Protein AF-A0A660R1F2-F1 (afdb_monomer_lite)

Structure (mmCIF, N/CA/C/O backbone):
data_AF-A0A660R1F2-F1
#
_entry.id   AF-A0A660R1F2-F1
#
loop_
_atom_site.group_PDB
_atom_site.id
_atom_site.type_symbol
_atom_site.label_atom_id
_atom_site.label_alt_id
_atom_site.label_comp_id
_atom_site.label_asym_id
_atom_site.label_entity_id
_atom_site.label_seq_id
_atom_site.pdbx_PDB_ins_code
_atom_site.Cartn_x
_atom_site.Cartn_y
_atom_site.Cartn_z
_atom_site.occupancy
_atom_site.B_iso_or_equiv
_atom_site.auth_seq_id
_atom_site.auth_comp_id
_atom_site.auth_asym_id
_atom_site.auth_atom_id
_atom_site.pdbx_PDB_model_num
ATOM 1 N N . MET A 1 1 ? 27.853 -4.267 -15.631 1.00 48.84 1 MET A N 1
ATOM 2 C CA . MET A 1 1 ? 26.943 -3.660 -16.630 1.00 48.84 1 MET A CA 1
ATOM 3 C C . MET A 1 1 ? 25.727 -4.569 -16.794 1.00 48.84 1 MET A C 1
ATOM 5 O O . MET A 1 1 ? 25.892 -5.776 -16.679 1.00 48.84 1 MET A O 1
ATOM 9 N N . ALA A 1 2 ? 24.514 -4.038 -16.956 1.00 52.16 2 ALA A N 1
ATOM 10 C CA . ALA A 1 2 ? 23.368 -4.849 -17.383 1.00 52.16 2 ALA A CA 1
ATOM 11 C C . ALA A 1 2 ? 23.312 -4.882 -18.917 1.00 52.16 2 ALA A C 1
ATOM 13 O O . ALA A 1 2 ? 23.838 -3.964 -19.546 1.00 52.16 2 ALA A O 1
ATOM 14 N N . GLU A 1 3 ? 22.701 -5.917 -19.495 1.00 51.75 3 GLU A N 1
ATOM 15 C CA . GLU A 1 3 ? 22.501 -6.060 -20.945 1.00 51.75 3 GLU A CA 1
ATOM 16 C C . GLU A 1 3 ? 22.008 -4.742 -21.577 1.00 51.75 3 GLU A C 1
ATOM 18 O O . GLU A 1 3 ? 21.048 -4.141 -21.092 1.00 51.75 3 GLU A O 1
ATOM 23 N N . GLY A 1 4 ? 22.686 -4.276 -22.633 1.00 65.06 4 GLY A N 1
ATOM 24 C CA . GLY A 1 4 ? 22.264 -3.119 -23.437 1.00 65.06 4 GLY A CA 1
ATOM 25 C C . GLY A 1 4 ? 22.721 -1.727 -22.974 1.00 65.06 4 GLY A C 1
ATOM 26 O O . GLY A 1 4 ? 22.197 -0.739 -23.472 1.00 65.06 4 GLY A O 1
ATOM 27 N N . GLY A 1 5 ? 23.661 -1.603 -22.029 1.00 73.44 5 GLY A N 1
ATOM 28 C CA . GLY A 1 5 ? 24.220 -0.294 -21.629 1.00 73.44 5 GLY A CA 1
ATOM 29 C C . GLY A 1 5 ? 23.300 0.565 -20.748 1.00 73.44 5 GLY A C 1
ATOM 30 O O . GLY A 1 5 ? 23.663 1.670 -20.345 1.00 73.44 5 GLY A O 1
ATOM 31 N N . GLU A 1 6 ? 22.123 0.054 -20.381 1.00 77.31 6 GLU A N 1
ATOM 32 C CA . GLU A 1 6 ? 21.200 0.744 -19.485 1.00 77.31 6 GLU A CA 1
ATOM 33 C C . GLU A 1 6 ? 21.726 0.767 -18.036 1.00 77.31 6 GLU A C 1
ATOM 35 O O . GLU A 1 6 ? 22.044 -0.269 -17.435 1.00 77.31 6 GLU A O 1
ATOM 40 N N . LYS A 1 7 ? 21.752 1.957 -17.422 1.00 81.06 7 LYS A N 1
ATOM 41 C CA . LYS A 1 7 ? 22.081 2.114 -15.997 1.00 81.06 7 LYS A CA 1
ATOM 42 C C . LYS A 1 7 ? 20.974 1.490 -15.136 1.00 81.06 7 LYS A C 1
ATOM 44 O O . LYS A 1 7 ? 19.788 1.777 -15.305 1.00 81.06 7 LYS A O 1
ATOM 49 N N . ARG A 1 8 ? 21.358 0.623 -14.192 1.00 84.25 8 ARG A N 1
ATOM 50 C CA . ARG A 1 8 ? 20.430 0.034 -13.209 1.00 84.25 8 ARG A CA 1
ATOM 51 C C . ARG A 1 8 ? 19.952 1.113 -12.239 1.00 84.25 8 ARG A C 1
ATOM 53 O O . ARG A 1 8 ? 20.736 1.970 -11.841 1.00 84.25 8 ARG A O 1
ATOM 60 N N . SER A 1 9 ? 18.693 1.038 -11.805 1.00 83.31 9 SER A N 1
ATOM 61 C CA . SER A 1 9 ? 18.224 1.924 -10.738 1.00 83.31 9 SER A CA 1
ATOM 62 C C . SER A 1 9 ? 18.927 1.585 -9.417 1.00 83.31 9 SER A C 1
ATOM 64 O O . SER A 1 9 ? 19.084 0.412 -9.059 1.00 83.31 9 SER A O 1
ATOM 66 N N . SER A 1 10 ? 19.326 2.610 -8.665 1.00 80.25 10 SER A N 1
ATOM 67 C CA . SER A 1 10 ? 19.929 2.442 -7.337 1.00 80.25 10 SER A CA 1
ATOM 68 C C . SER A 1 10 ? 18.952 1.831 -6.328 1.00 80.25 10 SER A C 1
ATOM 70 O O . SER A 1 10 ? 19.373 1.130 -5.421 1.00 80.25 10 SER A O 1
ATOM 72 N N . VAL A 1 11 ? 17.645 2.039 -6.520 1.00 80.81 11 VAL A N 1
ATOM 73 C CA . VAL A 1 11 ? 16.596 1.602 -5.584 1.00 80.81 11 VAL A CA 1
ATOM 74 C C . VAL A 1 11 ? 16.109 0.182 -5.862 1.00 80.81 11 VAL A C 1
ATOM 76 O O . VAL A 1 11 ? 15.906 -0.600 -4.941 1.00 80.81 11 VAL A O 1
ATOM 79 N N . THR A 1 12 ? 15.864 -0.167 -7.128 1.00 78.50 12 THR A N 1
ATOM 80 C CA . THR A 1 12 ? 15.273 -1.471 -7.479 1.00 78.50 12 THR A CA 1
ATOM 81 C C . THR A 1 12 ? 16.283 -2.441 -8.073 1.00 78.50 12 THR A C 1
ATOM 83 O O . THR A 1 12 ? 15.897 -3.570 -8.368 1.00 78.50 12 THR A O 1
ATOM 86 N N . HIS A 1 13 ? 17.524 -1.997 -8.315 1.00 83.12 13 HIS A N 1
ATOM 87 C CA . HIS A 1 13 ? 18.608 -2.759 -8.952 1.00 83.12 13 HIS A CA 1
ATOM 88 C C . HIS A 1 13 ? 18.202 -3.422 -10.278 1.00 83.12 13 HIS A C 1
ATOM 90 O O . HIS A 1 13 ? 18.756 -4.440 -10.686 1.00 83.12 13 HIS A O 1
ATOM 96 N N . ARG A 1 14 ? 17.218 -2.831 -10.963 1.00 86.00 14 ARG A N 1
ATOM 97 C CA . ARG A 1 14 ? 16.683 -3.288 -12.253 1.00 86.00 14 ARG A CA 1
ATOM 98 C C . ARG A 1 14 ? 16.949 -2.230 -13.306 1.00 86.00 14 ARG A C 1
ATOM 100 O O . ARG A 1 14 ? 16.968 -1.040 -12.987 1.00 86.00 14 ARG A O 1
ATOM 107 N N . THR A 1 15 ? 17.123 -2.662 -14.547 1.00 90.12 15 THR A N 1
ATOM 108 C CA . THR A 1 15 ? 17.175 -1.745 -15.690 1.00 90.12 15 THR A CA 1
ATOM 109 C C . THR A 1 15 ? 15.774 -1.219 -16.035 1.00 90.12 15 THR A C 1
ATOM 111 O O . THR A 1 15 ? 14.770 -1.867 -15.699 1.00 90.12 15 THR A O 1
ATOM 114 N N . PRO A 1 16 ? 15.659 -0.065 -16.715 1.00 88.50 16 PRO A N 1
ATOM 115 C CA . PRO A 1 16 ? 14.385 0.432 -17.233 1.00 88.50 16 PRO A CA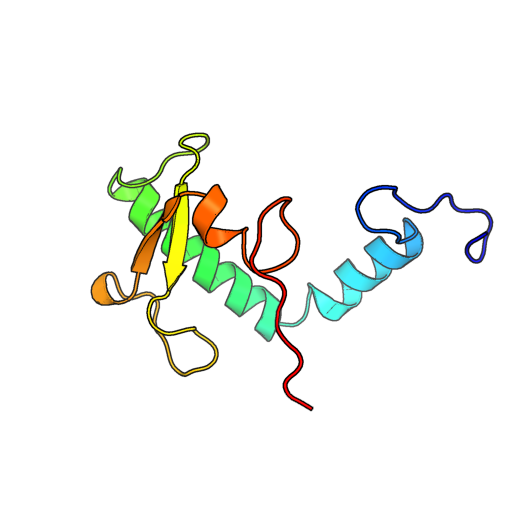 1
ATOM 116 C C . PRO A 1 16 ? 13.632 -0.607 -18.077 1.00 88.50 16 PRO A C 1
ATOM 118 O O . PRO A 1 16 ? 12.434 -0.828 -17.862 1.00 88.50 16 PRO A O 1
ATOM 121 N N . SER A 1 17 ? 14.330 -1.316 -18.969 1.00 88.75 17 SER A N 1
ATOM 122 C CA . SER A 1 17 ? 13.766 -2.415 -19.766 1.00 88.75 17 SER A CA 1
ATOM 123 C C . SER A 1 17 ? 13.179 -3.540 -18.898 1.00 88.75 17 SER A C 1
ATOM 125 O O . SER A 1 17 ? 12.046 -3.984 -19.123 1.00 88.75 17 SER A O 1
ATOM 127 N N . GLN A 1 18 ? 13.877 -3.955 -17.835 1.00 89.38 18 GLN A N 1
ATOM 128 C CA . GLN A 1 18 ? 13.396 -4.964 -16.885 1.00 89.38 18 GLN A CA 1
ATOM 129 C C . GLN A 1 18 ? 12.166 -4.492 -16.092 1.00 89.38 18 GLN A C 1
ATOM 131 O O . GLN A 1 18 ? 11.234 -5.277 -15.882 1.00 89.38 18 GLN A O 1
ATOM 136 N N . ILE A 1 19 ? 12.124 -3.221 -15.675 1.00 88.88 19 ILE A N 1
ATOM 137 C CA . ILE A 1 19 ? 10.959 -2.623 -14.998 1.00 88.88 19 ILE A CA 1
ATOM 138 C C . ILE A 1 19 ? 9.749 -2.624 -15.940 1.00 88.88 19 ILE A C 1
ATOM 140 O O . ILE A 1 19 ? 8.661 -3.064 -15.553 1.00 88.88 19 ILE A O 1
ATOM 144 N N . LYS A 1 20 ? 9.939 -2.197 -17.196 1.00 89.44 20 LYS A N 1
ATOM 145 C CA . LYS A 1 20 ? 8.896 -2.195 -18.234 1.00 89.44 20 LYS A CA 1
ATOM 146 C C . LYS A 1 20 ? 8.356 -3.605 -18.472 1.00 89.44 20 LYS A C 1
ATOM 148 O O . LYS A 1 20 ? 7.138 -3.795 -18.496 1.00 89.44 20 LYS A O 1
ATOM 153 N N . ARG A 1 21 ? 9.239 -4.604 -18.574 1.00 90.81 21 ARG A N 1
ATOM 154 C CA . ARG A 1 21 ? 8.864 -6.018 -18.720 1.00 90.81 21 ARG A CA 1
ATOM 155 C C . ARG A 1 21 ? 8.023 -6.507 -17.539 1.00 90.81 21 ARG A C 1
ATOM 157 O O . ARG A 1 21 ? 6.940 -7.037 -17.759 1.00 90.81 21 ARG A O 1
ATOM 164 N N . HIS A 1 22 ? 8.463 -6.274 -16.301 1.00 89.69 22 HIS A N 1
ATOM 165 C CA . HIS A 1 22 ? 7.728 -6.683 -15.095 1.00 89.69 22 HIS A CA 1
ATOM 166 C C . HIS A 1 22 ? 6.326 -6.056 -15.012 1.00 89.69 22 HIS A C 1
ATOM 168 O O . HIS A 1 22 ? 5.352 -6.731 -14.668 1.00 89.69 22 HIS A O 1
ATOM 174 N N . SER A 1 23 ? 6.205 -4.772 -15.351 1.00 88.19 23 SER A N 1
ATOM 175 C CA . SER A 1 23 ? 4.918 -4.071 -15.377 1.00 88.19 23 SER A CA 1
ATOM 176 C C . SER A 1 23 ? 3.967 -4.639 -16.433 1.00 88.19 23 SER A C 1
ATOM 178 O O . SER A 1 23 ? 2.773 -4.774 -16.173 1.00 88.19 23 SER A O 1
ATOM 180 N N . LYS A 1 24 ? 4.482 -5.022 -17.607 1.00 89.75 24 LYS A N 1
ATOM 181 C CA . LYS A 1 24 ? 3.672 -5.615 -18.680 1.00 89.75 24 LYS A CA 1
ATOM 182 C C . LYS A 1 24 ? 3.243 -7.053 -18.390 1.00 89.75 24 LYS A C 1
ATOM 184 O O . LYS A 1 24 ? 2.136 -7.420 -18.766 1.00 89.75 24 LYS A O 1
ATOM 189 N N . THR A 1 25 ? 4.084 -7.850 -17.732 1.00 91.50 25 THR A N 1
ATOM 190 C CA . THR A 1 25 ? 3.818 -9.280 -17.511 1.00 91.50 25 THR A CA 1
ATOM 191 C C . THR A 1 25 ? 3.171 -9.544 -16.156 1.00 91.50 25 THR A C 1
ATOM 193 O O . THR A 1 25 ? 2.024 -9.972 -16.083 1.00 91.50 25 THR A O 1
ATOM 196 N N . TYR A 1 26 ? 3.880 -9.281 -15.058 1.00 89.94 26 TYR A N 1
ATOM 197 C CA . TYR A 1 26 ? 3.448 -9.657 -13.714 1.00 89.94 26 TYR A CA 1
ATOM 198 C C . TYR A 1 26 ? 2.381 -8.716 -13.158 1.00 89.94 26 TYR A C 1
ATOM 200 O O . TYR A 1 26 ? 1.371 -9.179 -12.625 1.00 89.94 26 TYR A O 1
ATOM 208 N N . ALA A 1 27 ? 2.572 -7.400 -13.293 1.00 87.25 27 ALA A N 1
ATOM 209 C CA . ALA A 1 27 ? 1.649 -6.431 -12.700 1.00 87.25 27 ALA A CA 1
ATOM 210 C C . ALA A 1 27 ? 0.259 -6.440 -13.366 1.00 87.25 27 ALA A C 1
ATOM 212 O O . ALA A 1 27 ? -0.729 -6.113 -12.708 1.00 87.25 27 ALA A O 1
ATOM 213 N N . ARG A 1 28 ? 0.179 -6.858 -14.637 1.00 89.81 28 ARG A N 1
ATOM 214 C CA . ARG A 1 28 ? -1.069 -7.012 -15.401 1.00 89.81 28 ARG A CA 1
ATOM 215 C C . ARG A 1 28 ? -1.800 -8.335 -15.163 1.00 89.81 28 ARG A C 1
ATOM 217 O O . ARG A 1 28 ? -2.917 -8.485 -15.645 1.00 89.81 28 ARG A O 1
ATOM 224 N N . LYS A 1 29 ? -1.235 -9.288 -14.409 1.00 94.19 29 LYS A N 1
ATOM 225 C CA . LYS A 1 29 ? -1.946 -10.538 -14.091 1.00 94.19 29 LYS A CA 1
ATOM 226 C C . LYS A 1 29 ? -3.236 -10.219 -13.317 1.00 94.19 29 LYS A C 1
ATOM 228 O O . LYS A 1 29 ? -3.164 -9.465 -12.338 1.00 94.19 29 LYS A O 1
ATOM 233 N N . PRO A 1 30 ? -4.391 -10.819 -13.665 1.00 92.56 30 PRO A N 1
ATOM 234 C CA . PRO A 1 30 ? -5.678 -10.506 -13.036 1.00 92.56 30 PRO A CA 1
ATOM 235 C C . PRO A 1 30 ? -5.633 -10.694 -11.516 1.00 92.56 30 PRO A C 1
ATOM 237 O O . PRO A 1 30 ? -6.034 -9.802 -10.773 1.00 92.56 30 PRO A O 1
ATOM 240 N N . ALA A 1 31 ? -5.001 -11.771 -11.041 1.00 89.94 31 ALA A N 1
ATOM 241 C CA . ALA A 1 31 ? -4.804 -12.021 -9.615 1.00 89.94 31 ALA A CA 1
ATOM 242 C C . ALA A 1 31 ? -3.991 -10.919 -8.900 1.00 89.94 31 ALA A C 1
ATOM 244 O O . ALA A 1 31 ? -4.255 -10.598 -7.741 1.00 89.94 31 ALA A O 1
ATOM 245 N N . GLN A 1 32 ? -2.995 -10.315 -9.560 1.00 91.50 32 GLN A N 1
ATOM 246 C CA . GLN A 1 32 ? -2.207 -9.223 -8.971 1.00 91.50 32 GLN A CA 1
ATOM 247 C C . GLN A 1 32 ? -2.989 -7.912 -8.952 1.00 91.50 32 GLN A C 1
ATOM 249 O O . GLN A 1 32 ? -2.976 -7.201 -7.942 1.00 91.50 32 GLN A O 1
ATOM 254 N N . MET A 1 33 ? -3.720 -7.623 -10.031 1.00 91.62 33 MET A N 1
ATOM 255 C CA . MET A 1 33 ? -4.625 -6.478 -10.091 1.00 91.62 33 MET A CA 1
ATOM 256 C C . MET A 1 33 ? -5.705 -6.574 -9.013 1.00 91.62 33 MET A C 1
ATOM 258 O O . MET A 1 33 ? -5.948 -5.602 -8.300 1.00 91.62 33 MET A O 1
ATOM 262 N N . GLU A 1 34 ? -6.297 -7.751 -8.819 1.00 91.12 34 GLU A N 1
ATOM 263 C CA . GLU A 1 34 ? -7.297 -7.996 -7.783 1.00 91.12 34 GLU A CA 1
ATOM 264 C C . GLU A 1 34 ? -6.710 -7.813 -6.374 1.00 91.12 34 GLU A C 1
ATOM 266 O O . GLU A 1 34 ? -7.272 -7.081 -5.559 1.00 91.12 34 GLU A O 1
ATOM 271 N N . LYS A 1 35 ? -5.527 -8.377 -6.089 1.00 89.38 35 LYS A N 1
ATOM 272 C CA . LYS A 1 35 ? -4.815 -8.159 -4.814 1.00 89.38 35 LYS A CA 1
ATOM 273 C C . LYS A 1 35 ? -4.507 -6.679 -4.568 1.00 89.38 35 LYS A C 1
ATOM 275 O O . LYS A 1 35 ? -4.601 -6.208 -3.432 1.00 89.38 35 LYS A O 1
ATOM 280 N N . LYS A 1 36 ? -4.131 -5.925 -5.608 1.00 90.75 36 LYS A N 1
ATOM 281 C CA . LYS A 1 36 ? -3.913 -4.471 -5.520 1.00 90.75 36 LYS A CA 1
ATOM 282 C C . LYS A 1 36 ? -5.224 -3.737 -5.228 1.00 90.75 36 LYS A C 1
ATOM 284 O O . LYS A 1 36 ? -5.265 -2.949 -4.287 1.00 90.75 36 LYS A O 1
ATOM 289 N N . ARG A 1 37 ? -6.304 -4.050 -5.954 1.00 92.69 37 ARG A N 1
ATOM 290 C CA . ARG A 1 37 ? -7.650 -3.492 -5.733 1.00 92.69 37 ARG A CA 1
ATOM 291 C C . ARG A 1 37 ? -8.156 -3.779 -4.319 1.00 92.69 37 ARG A C 1
ATOM 293 O O . ARG A 1 37 ? -8.661 -2.871 -3.668 1.00 92.69 37 ARG A O 1
ATOM 300 N N . LYS A 1 38 ? -7.971 -4.999 -3.804 1.00 90.44 38 LYS A N 1
ATOM 301 C CA . LYS A 1 38 ? -8.346 -5.369 -2.429 1.00 90.44 38 LYS A CA 1
ATOM 302 C C . LYS A 1 38 ? -7.621 -4.504 -1.396 1.00 90.44 38 LYS A C 1
ATOM 304 O O . LYS A 1 38 ? -8.283 -3.943 -0.528 1.00 90.44 38 LYS A O 1
ATOM 309 N N . ARG A 1 39 ? -6.300 -4.345 -1.505 1.00 90.06 39 ARG A N 1
ATOM 310 C CA . ARG A 1 39 ? -5.527 -3.481 -0.593 1.00 90.06 39 ARG A CA 1
ATOM 311 C C . ARG A 1 39 ? -5.936 -2.009 -0.700 1.00 90.06 39 ARG A C 1
ATOM 313 O O . ARG A 1 39 ? -6.150 -1.370 0.322 1.00 90.06 39 ARG A O 1
ATOM 320 N N . GLY A 1 40 ? -6.134 -1.504 -1.920 1.00 91.12 40 GLY A N 1
ATOM 321 C CA . GLY A 1 40 ? -6.610 -0.137 -2.154 1.00 91.12 40 GLY A CA 1
ATOM 322 C C . GLY A 1 40 ? -7.984 0.124 -1.534 1.00 91.12 40 GLY A C 1
ATOM 323 O O . GLY A 1 40 ? -8.152 1.104 -0.822 1.00 91.12 40 GLY A O 1
ATOM 324 N N . ARG A 1 41 ? -8.942 -0.797 -1.708 1.00 92.06 41 ARG A N 1
ATOM 325 C CA . ARG A 1 41 ? -10.273 -0.711 -1.081 1.00 92.06 41 ARG A CA 1
ATOM 326 C C . ARG A 1 41 ? -10.204 -0.717 0.446 1.00 92.06 41 ARG A C 1
ATOM 328 O O . ARG A 1 41 ? -10.973 -0.010 1.082 1.00 92.06 41 ARG A O 1
ATOM 335 N N . ALA A 1 42 ? -9.314 -1.516 1.034 1.00 90.44 42 ALA A N 1
ATOM 336 C CA . ALA A 1 42 ? -9.119 -1.536 2.483 1.00 90.44 42 ALA A CA 1
ATOM 337 C C . ALA A 1 42 ? -8.596 -0.188 3.001 1.00 90.44 42 ALA A C 1
ATOM 339 O O . ALA A 1 42 ? -9.130 0.335 3.975 1.00 90.44 42 ALA A O 1
ATOM 340 N N . ARG A 1 43 ? -7.603 0.392 2.314 1.00 91.62 43 ARG A N 1
ATOM 341 C CA . ARG A 1 43 ? -7.076 1.718 2.648 1.00 91.62 43 ARG A CA 1
ATOM 342 C C . ARG A 1 43 ? -8.134 2.806 2.476 1.00 91.62 43 ARG A C 1
ATOM 344 O O . ARG A 1 43 ? -8.369 3.544 3.418 1.00 91.62 43 ARG A O 1
ATOM 351 N N . TYR A 1 44 ? -8.828 2.829 1.341 1.00 92.06 44 TYR A N 1
ATOM 352 C CA . TYR A 1 44 ? -9.876 3.810 1.053 1.00 92.06 44 TYR A CA 1
ATOM 353 C C . TYR A 1 44 ? -10.990 3.817 2.109 1.00 92.06 44 TYR A C 1
ATOM 355 O O . TYR A 1 44 ? -11.428 4.881 2.527 1.00 92.06 44 TYR A O 1
ATOM 363 N N . LYS A 1 45 ? -11.424 2.642 2.593 1.00 91.44 45 LYS A N 1
ATOM 364 C CA . LYS A 1 45 ? -12.412 2.562 3.684 1.00 91.44 45 LYS A CA 1
ATOM 365 C C . LYS A 1 45 ? -11.929 3.272 4.949 1.00 91.44 45 LYS A C 1
ATOM 367 O O . LYS A 1 45 ? -12.674 4.049 5.524 1.00 91.44 45 LYS A O 1
ATOM 372 N N . LEU A 1 46 ? -10.682 3.033 5.351 1.00 90.44 46 LEU A N 1
ATOM 373 C CA . LEU A 1 46 ? -10.112 3.645 6.552 1.00 90.44 46 LEU A CA 1
ATOM 374 C C . LEU A 1 46 ? -9.760 5.125 6.368 1.00 90.44 46 LEU A C 1
ATOM 376 O O . LEU A 1 46 ? -9.789 5.869 7.343 1.00 90.44 46 LEU A O 1
ATOM 380 N N . GLU A 1 47 ? -9.442 5.546 5.141 1.00 91.56 47 GLU A N 1
ATOM 381 C CA . GLU A 1 47 ? -9.303 6.963 4.787 1.00 91.56 47 GLU A CA 1
ATOM 382 C C . GLU A 1 47 ? -10.654 7.676 4.898 1.00 91.56 47 GLU A C 1
ATOM 384 O O . GLU A 1 47 ? -10.731 8.741 5.501 1.00 91.56 47 GLU A O 1
ATOM 389 N N . LYS A 1 48 ? -11.736 7.056 4.407 1.00 91.56 48 LYS A N 1
ATOM 390 C CA . LYS A 1 48 ? -13.099 7.597 4.522 1.00 91.56 48 LYS A CA 1
ATOM 391 C C . LYS A 1 48 ? -13.582 7.686 5.975 1.00 91.56 48 LYS A C 1
ATOM 393 O O . LYS A 1 48 ? -14.310 8.606 6.314 1.00 91.56 48 LYS A O 1
ATOM 398 N N . GLU A 1 49 ? -13.166 6.752 6.827 1.00 89.94 49 GLU A N 1
ATOM 399 C CA . GLU A 1 49 ? -13.418 6.790 8.275 1.00 89.94 49 GLU A CA 1
ATOM 400 C C . GLU A 1 49 ? -12.505 7.781 9.033 1.00 89.94 49 GLU A C 1
ATOM 402 O O . GLU A 1 49 ? -12.644 7.930 10.242 1.00 89.94 49 GLU A O 1
ATOM 407 N N . GLY A 1 50 ? -11.534 8.421 8.368 1.00 89.75 50 GLY A N 1
ATOM 408 C CA . GLY A 1 50 ? -10.613 9.383 8.988 1.00 89.75 50 GLY A CA 1
ATOM 409 C C . GLY A 1 50 ? -9.503 8.767 9.850 1.00 89.75 50 GLY A C 1
ATOM 410 O O . GLY A 1 50 ? -8.730 9.484 10.483 1.00 89.75 50 GLY A O 1
ATOM 411 N N . VAL A 1 51 ? -9.374 7.437 9.877 1.00 88.44 51 VAL A N 1
ATOM 412 C CA . VAL A 1 51 ? -8.392 6.735 10.726 1.00 88.44 51 VAL A CA 1
ATOM 413 C C . VAL A 1 51 ? -6.975 6.833 10.153 1.00 88.44 51 VAL A C 1
ATOM 415 O O . VAL A 1 51 ? -5.986 6.839 10.900 1.00 88.44 51 VAL A O 1
ATOM 418 N N . VAL A 1 52 ? -6.884 6.903 8.823 1.00 90.81 52 VAL A N 1
ATOM 419 C CA . VAL A 1 52 ? -5.639 7.112 8.082 1.00 90.81 52 VAL A CA 1
ATOM 420 C C . VAL A 1 52 ? -5.785 8.274 7.104 1.00 90.81 52 VAL A C 1
ATOM 422 O O . VAL A 1 52 ? -6.855 8.507 6.553 1.00 90.81 52 VAL A O 1
ATOM 425 N N . LYS A 1 53 ? -4.693 8.987 6.849 1.00 89.69 53 LYS A N 1
ATOM 426 C CA . LYS A 1 53 ? -4.601 10.056 5.849 1.00 89.69 53 LYS A CA 1
ATOM 427 C C . LYS A 1 53 ? -3.305 9.929 5.058 1.00 89.69 53 LYS A C 1
ATOM 429 O O . LYS A 1 53 ? -2.388 9.192 5.417 1.00 89.69 53 LYS A O 1
ATOM 434 N N . LYS A 1 54 ? -3.199 10.635 3.937 1.00 86.88 54 LYS A N 1
ATOM 435 C CA . LYS A 1 54 ? -1.924 10.719 3.219 1.00 86.88 54 LYS A CA 1
ATOM 436 C C . LYS A 1 54 ? -0.934 11.512 4.086 1.00 86.88 54 LYS A C 1
ATOM 438 O O . LYS A 1 54 ? -1.230 12.636 4.468 1.00 86.88 54 LYS A O 1
ATOM 443 N N . GLY A 1 55 ? 0.219 10.921 4.401 1.00 86.44 55 GLY A N 1
ATOM 444 C CA . GLY A 1 55 ? 1.290 11.594 5.150 1.00 86.44 55 GLY A CA 1
ATOM 445 C C . GLY A 1 55 ? 1.219 11.494 6.680 1.00 86.44 55 GLY A C 1
ATOM 446 O O . GLY A 1 55 ? 2.052 12.087 7.347 1.00 86.44 55 GLY A O 1
ATOM 447 N N . ASP A 1 56 ? 0.298 10.721 7.259 1.00 85.75 56 ASP A N 1
ATOM 448 C CA . ASP A 1 56 ? 0.257 10.472 8.716 1.00 85.75 56 ASP A CA 1
ATOM 449 C C . ASP A 1 56 ? 1.271 9.442 9.229 1.00 85.75 56 ASP A C 1
ATOM 451 O O . ASP A 1 56 ? 1.285 9.122 10.416 1.00 85.75 56 ASP A O 1
ATOM 455 N N . GLY A 1 57 ? 2.074 8.860 8.338 1.00 87.50 57 GLY A N 1
ATOM 456 C CA . GLY A 1 57 ? 2.995 7.786 8.694 1.00 87.50 57 GLY A CA 1
ATOM 457 C C . GLY A 1 57 ? 2.296 6.495 9.134 1.00 87.50 57 GLY A C 1
ATOM 458 O O . GLY A 1 57 ? 2.941 5.654 9.764 1.00 87.50 57 GLY A O 1
ATOM 459 N N . LYS A 1 58 ? 1.008 6.304 8.814 1.00 90.56 58 LYS A N 1
ATOM 460 C CA . LYS A 1 58 ? 0.253 5.084 9.121 1.00 90.56 58 LYS A CA 1
ATOM 461 C C . LYS A 1 58 ? 0.065 4.210 7.879 1.00 90.56 58 LYS A C 1
ATOM 463 O O . LYS A 1 58 ? -0.225 4.672 6.772 1.00 90.56 58 LYS A O 1
ATOM 468 N N . ASP A 1 59 ? 0.178 2.905 8.094 1.00 89.38 59 ASP A N 1
ATOM 469 C CA . ASP A 1 59 ? -0.116 1.868 7.114 1.00 89.38 59 ASP A CA 1
ATOM 470 C C . ASP A 1 59 ? -1.313 1.020 7.570 1.00 89.38 59 ASP A C 1
ATOM 472 O O . ASP A 1 59 ? -1.565 0.831 8.764 1.00 89.38 59 ASP A O 1
ATOM 476 N N . VAL A 1 60 ? -2.036 0.486 6.584 1.00 90.69 60 VAL A N 1
ATOM 477 C CA . VAL A 1 60 ? -3.179 -0.410 6.774 1.00 90.69 60 VAL A CA 1
ATOM 478 C C . VAL A 1 60 ? -2.740 -1.837 6.487 1.00 90.69 60 VAL A C 1
ATOM 480 O O . VAL A 1 60 ? -2.287 -2.128 5.378 1.00 90.69 60 VAL A O 1
ATOM 483 N N . ASP A 1 61 ? -2.937 -2.724 7.456 1.00 89.06 61 ASP A N 1
ATOM 484 C CA . ASP A 1 61 ? -2.614 -4.144 7.344 1.00 89.06 61 ASP A CA 1
ATOM 485 C C . ASP A 1 61 ? -3.832 -5.032 7.654 1.00 89.06 61 ASP A C 1
ATOM 487 O O . ASP A 1 61 ? -4.803 -4.618 8.291 1.00 89.06 61 ASP A O 1
ATOM 491 N N . HIS A 1 62 ? -3.785 -6.274 7.182 1.00 91.12 62 HIS A N 1
ATOM 492 C CA . HIS A 1 62 ? -4.764 -7.313 7.460 1.00 91.12 62 HIS A CA 1
ATOM 493 C C . HIS A 1 62 ? -4.283 -8.189 8.621 1.00 91.12 62 HIS A C 1
ATOM 495 O O . HIS A 1 62 ? -3.236 -8.823 8.519 1.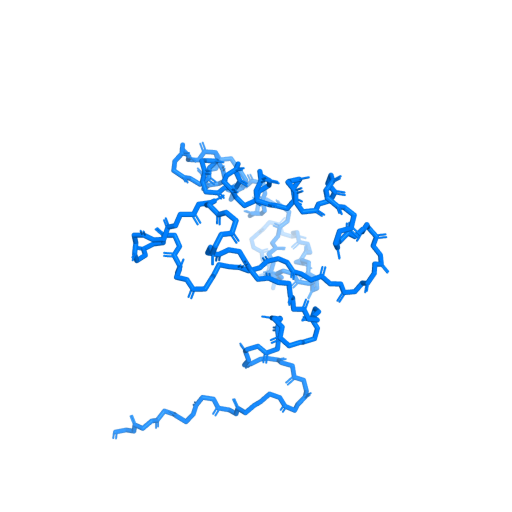00 91.12 62 HIS A O 1
ATOM 501 N N . LYS A 1 63 ? -5.075 -8.307 9.697 1.00 89.44 63 LYS A N 1
ATOM 502 C CA . LYS A 1 63 ? -4.777 -9.200 10.835 1.00 89.44 63 LYS A CA 1
ATOM 503 C C . LYS A 1 63 ? -4.571 -10.645 10.362 1.00 89.44 63 LYS A C 1
ATOM 505 O O . LYS A 1 63 ? -3.559 -11.263 10.676 1.00 89.44 63 LYS A O 1
ATOM 510 N N . ARG A 1 64 ? -5.504 -11.156 9.548 1.00 89.62 64 ARG A N 1
ATOM 511 C CA . ARG A 1 64 ? -5.359 -12.387 8.759 1.00 89.62 64 ARG A CA 1
ATOM 512 C C . ARG A 1 64 ? -5.049 -12.023 7.314 1.00 89.62 64 ARG A C 1
ATOM 514 O O . ARG A 1 64 ? -5.848 -11.352 6.659 1.00 89.62 64 ARG A O 1
ATOM 521 N N . MET A 1 65 ? -3.912 -12.495 6.807 1.00 87.31 65 MET A N 1
ATOM 522 C CA . MET A 1 65 ? -3.461 -12.218 5.440 1.00 87.31 65 MET A CA 1
ATOM 523 C C . MET A 1 65 ? -4.487 -12.677 4.394 1.00 87.31 65 MET A C 1
ATOM 525 O O . MET A 1 65 ? -5.048 -13.765 4.509 1.00 87.31 65 MET A O 1
ATOM 529 N N . LEU A 1 66 ? -4.655 -11.912 3.307 1.00 86.50 66 LEU A N 1
ATOM 530 C CA . LEU A 1 66 ? -5.552 -12.275 2.194 1.00 86.50 66 LEU A CA 1
ATOM 531 C C . LEU A 1 66 ? -5.213 -13.636 1.560 1.00 86.50 66 LEU A C 1
ATOM 533 O O . LEU A 1 66 ? -6.110 -14.341 1.118 1.00 86.50 66 LEU A O 1
ATOM 537 N N . LYS A 1 67 ? -3.928 -14.021 1.536 1.00 83.25 67 LYS A N 1
ATOM 538 C CA . LYS A 1 67 ? -3.489 -15.336 1.034 1.00 83.25 67 LYS A CA 1
ATOM 539 C C . LYS A 1 67 ? -3.889 -16.508 1.943 1.00 83.25 67 LYS A C 1
ATOM 541 O O . LYS A 1 67 ? -4.010 -17.617 1.454 1.00 83.25 67 LYS A O 1
ATOM 546 N N . ASN A 1 68 ? -4.131 -16.247 3.230 1.00 87.88 68 ASN A N 1
ATOM 547 C CA . ASN A 1 68 ? -4.524 -17.245 4.229 1.00 87.88 68 ASN A CA 1
ATOM 548 C C . ASN A 1 68 ? -6.042 -17.157 4.508 1.00 87.88 68 ASN A C 1
ATOM 550 O O . ASN A 1 68 ? -6.487 -17.317 5.642 1.00 87.88 68 ASN A O 1
ATOM 554 N N . GLY A 1 69 ? -6.836 -16.780 3.498 1.00 86.94 69 GLY A N 1
ATOM 555 C CA . GLY A 1 69 ? -8.293 -16.634 3.603 1.00 86.94 69 GLY A CA 1
ATOM 556 C C . GLY A 1 69 ? -8.776 -15.377 4.341 1.00 86.94 69 GLY A C 1
ATOM 557 O O . GLY A 1 69 ? -9.926 -15.313 4.768 1.00 86.94 69 GLY A O 1
ATOM 558 N N . GLY A 1 70 ? -7.922 -14.382 4.585 1.00 89.50 70 GLY A N 1
ATOM 559 C CA . GLY A 1 70 ? -8.335 -13.105 5.177 1.00 89.50 70 GLY A CA 1
ATOM 560 C C . GLY A 1 70 ? -9.347 -12.326 4.325 1.00 89.50 70 GLY A C 1
ATOM 561 O O . GLY A 1 70 ? -9.528 -12.596 3.139 1.00 89.50 70 GLY A O 1
ATOM 562 N N . SER A 1 71 ? -9.980 -11.309 4.917 1.00 90.88 71 SER A N 1
ATOM 563 C CA . SER A 1 71 ? -10.983 -10.475 4.235 1.00 90.88 71 SER A CA 1
ATOM 564 C C . SER A 1 71 ? -10.711 -8.972 4.372 1.00 90.88 71 SER A C 1
ATOM 566 O O . SER A 1 71 ? -9.926 -8.537 5.209 1.00 90.88 71 SER A O 1
ATOM 568 N N . ASN A 1 72 ? -11.400 -8.162 3.564 1.00 90.75 72 ASN A N 1
ATOM 569 C CA . ASN A 1 72 ? -11.402 -6.694 3.658 1.00 90.75 72 ASN A CA 1
ATOM 570 C C . ASN A 1 72 ? -12.500 -6.153 4.596 1.00 90.75 72 ASN A C 1
ATOM 572 O O . ASN A 1 72 ? -12.939 -5.005 4.452 1.00 90.75 72 ASN A O 1
ATOM 576 N N . LYS A 1 73 ? -13.012 -6.996 5.500 1.00 90.44 73 LYS A N 1
ATOM 577 C CA . LYS A 1 73 ? -13.957 -6.571 6.535 1.00 90.44 73 LYS A CA 1
ATOM 578 C C . LYS A 1 73 ? -13.223 -5.715 7.560 1.00 90.44 73 LYS A C 1
ATOM 580 O O . LYS A 1 73 ? -12.060 -5.979 7.860 1.00 90.44 73 LYS A O 1
ATOM 585 N N . ARG A 1 74 ? -13.915 -4.723 8.123 1.00 88.81 74 ARG A N 1
ATOM 586 C CA . ARG A 1 74 ? -13.333 -3.779 9.083 1.00 88.81 74 ARG A CA 1
ATOM 587 C C . ARG A 1 74 ? -12.700 -4.470 10.296 1.00 88.81 74 ARG A C 1
ATOM 589 O O . ARG A 1 74 ? -11.637 -4.049 10.737 1.00 88.81 74 ARG A O 1
ATOM 596 N N . SER A 1 75 ? -13.288 -5.580 10.745 1.00 90.31 75 SER A N 1
ATOM 597 C CA . SER A 1 75 ? -12.782 -6.432 11.831 1.00 90.31 75 SER A CA 1
ATOM 598 C C . SER A 1 75 ? -11.389 -7.026 11.570 1.00 90.31 75 SER A C 1
ATOM 600 O O . SER A 1 75 ? -10.619 -7.234 12.513 1.00 90.31 75 SER A O 1
ATOM 602 N N . ASN A 1 76 ? -11.044 -7.259 10.296 1.00 91.88 76 ASN A N 1
ATOM 603 C CA . ASN A 1 76 ? -9.756 -7.804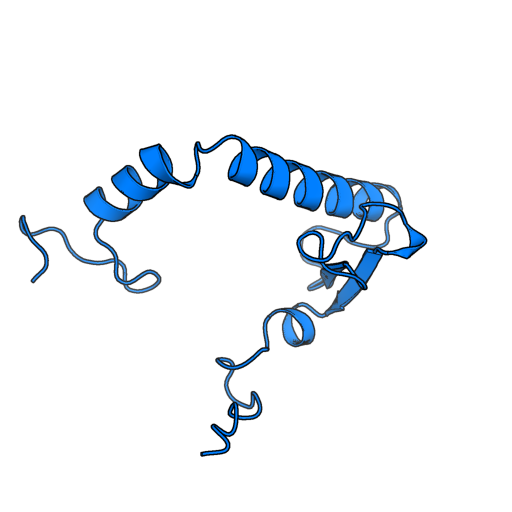 9.868 1.00 91.88 76 ASN A CA 1
ATOM 604 C C . ASN A 1 76 ? -8.727 -6.720 9.503 1.00 91.88 76 ASN A C 1
ATOM 606 O O . ASN A 1 76 ? -7.564 -7.050 9.291 1.00 91.88 76 ASN A O 1
ATOM 610 N N . LEU A 1 77 ? -9.122 -5.448 9.414 1.00 92.31 77 LEU A N 1
ATOM 611 C CA . LEU A 1 77 ? -8.197 -4.351 9.130 1.00 92.31 77 LEU A CA 1
ATOM 612 C C . LEU A 1 77 ? -7.607 -3.805 10.432 1.00 92.31 77 LEU A C 1
ATOM 614 O O . LEU A 1 77 ? -8.317 -3.615 11.420 1.00 92.31 77 LEU A O 1
ATOM 618 N N . ARG A 1 78 ? -6.303 -3.535 10.426 1.00 91.56 78 ARG A N 1
ATOM 619 C CA . ARG A 1 78 ? -5.585 -2.848 11.502 1.00 91.56 78 ARG A CA 1
ATOM 620 C C . ARG A 1 78 ? -4.803 -1.672 10.940 1.00 91.56 78 ARG A C 1
ATOM 622 O O . ARG A 1 78 ? -4.312 -1.727 9.815 1.00 91.56 78 ARG A O 1
ATOM 629 N N . VAL A 1 79 ? -4.674 -0.630 11.749 1.00 92.00 79 VAL A N 1
ATOM 630 C CA . VAL A 1 79 ? -3.819 0.517 11.453 1.00 92.00 79 VAL A CA 1
ATOM 631 C C . VAL A 1 79 ? -2.572 0.403 12.310 1.00 92.00 79 VAL A C 1
ATOM 633 O O . VAL A 1 79 ? -2.649 0.149 13.509 1.00 92.00 79 VAL A O 1
ATOM 636 N N . THR A 1 80 ? -1.419 0.540 11.676 1.00 89.06 80 THR A N 1
ATOM 637 C CA . THR A 1 80 ? -0.104 0.401 12.306 1.00 89.06 80 THR A CA 1
ATOM 638 C C . THR A 1 80 ? 0.802 1.527 11.838 1.00 89.06 80 THR A C 1
ATOM 640 O O . THR A 1 80 ? 0.592 2.072 10.756 1.00 89.06 80 THR A O 1
ATOM 643 N N . SER A 1 81 ? 1.826 1.877 12.616 1.00 88.12 81 SER A N 1
ATOM 644 C CA . SER A 1 81 ? 2.845 2.811 12.133 1.00 88.12 81 SER A CA 1
ATOM 645 C C . SER A 1 81 ? 3.603 2.210 10.944 1.00 88.12 81 SER A C 1
ATOM 647 O O . SER A 1 81 ? 3.859 1.003 10.893 1.00 88.12 81 SER A O 1
ATOM 649 N N . ALA A 1 82 ? 3.982 3.056 9.988 1.00 85.94 82 ALA A N 1
ATOM 650 C CA . ALA A 1 82 ? 4.739 2.654 8.807 1.00 85.94 82 ALA A CA 1
ATOM 651 C C . ALA A 1 82 ? 6.069 1.984 9.185 1.00 85.94 82 ALA A C 1
ATOM 653 O O . ALA A 1 82 ? 6.443 0.986 8.574 1.00 85.94 82 ALA A O 1
ATOM 654 N N . SER A 1 83 ? 6.739 2.483 10.231 1.00 81.25 83 SER A N 1
ATOM 655 C CA . SER A 1 83 ? 7.961 1.878 10.782 1.00 81.25 83 SER A CA 1
ATOM 656 C C . SER A 1 83 ? 7.731 0.420 11.196 1.00 81.25 83 SER A C 1
ATOM 658 O O . SER A 1 83 ? 8.429 -0.479 10.728 1.00 81.25 83 SER A O 1
ATOM 660 N N . LYS A 1 84 ? 6.678 0.155 11.981 1.00 83.62 84 LYS A N 1
ATOM 661 C CA . LYS A 1 84 ? 6.363 -1.196 12.460 1.00 83.62 84 LYS A CA 1
ATOM 662 C C . LYS A 1 84 ? 5.950 -2.136 11.325 1.00 83.62 84 LYS A C 1
ATOM 664 O O . LYS A 1 84 ? 6.366 -3.288 11.314 1.00 83.62 84 LYS A O 1
ATOM 66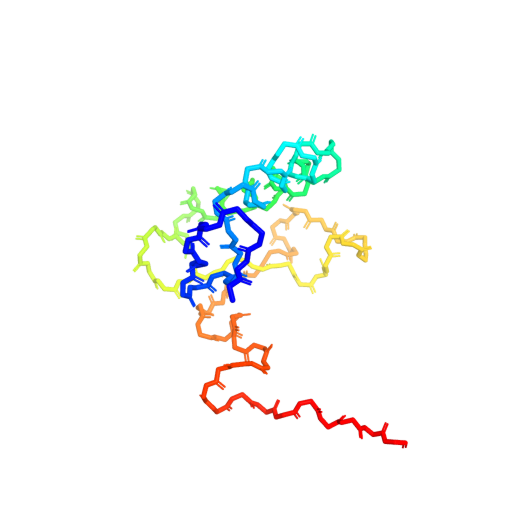9 N N . ASN A 1 85 ? 5.148 -1.654 10.377 1.00 82.94 85 ASN A N 1
ATOM 670 C CA . ASN A 1 85 ? 4.633 -2.472 9.275 1.00 82.94 85 ASN A CA 1
ATOM 671 C C . ASN A 1 85 ? 5.706 -2.814 8.226 1.00 82.94 85 ASN A C 1
ATOM 673 O O . ASN A 1 85 ? 5.756 -3.929 7.711 1.00 82.94 85 ASN A O 1
ATOM 677 N N . ARG A 1 86 ? 6.579 -1.853 7.901 1.00 82.75 86 ARG A N 1
ATOM 678 C CA . ARG A 1 86 ? 7.634 -2.018 6.886 1.00 82.75 86 ARG A CA 1
ATOM 679 C C . ARG A 1 86 ? 8.912 -2.633 7.465 1.00 82.75 86 ARG A C 1
ATOM 681 O O . ARG A 1 86 ? 9.711 -3.170 6.706 1.00 82.75 86 ARG A O 1
ATOM 688 N N . GLY A 1 87 ? 9.078 -2.603 8.789 1.00 71.12 87 GLY A N 1
ATOM 689 C CA . GLY A 1 87 ? 10.284 -3.004 9.520 1.00 71.12 87 GLY A CA 1
ATOM 690 C C . GLY A 1 87 ? 10.594 -4.503 9.595 1.00 71.12 87 GLY A C 1
ATOM 691 O O . GLY A 1 87 ? 11.497 -4.906 10.328 1.00 71.12 87 GLY A O 1
ATOM 692 N N . HIS A 1 88 ? 9.890 -5.364 8.858 1.00 62.06 88 HIS A N 1
ATOM 693 C CA . HIS A 1 88 ? 10.143 -6.804 8.876 1.00 62.06 88 HIS A CA 1
ATOM 694 C C . HIS A 1 88 ? 11.400 -7.192 8.067 1.00 62.06 88 HIS A C 1
ATOM 696 O O . HIS A 1 88 ? 11.299 -7.701 6.954 1.00 62.06 88 HIS A O 1
ATOM 702 N N . GLY A 1 89 ? 12.582 -7.021 8.674 1.00 55.12 89 GLY A N 1
ATOM 703 C CA . GLY A 1 89 ? 13.806 -7.773 8.346 1.00 55.12 89 GLY A CA 1
ATOM 704 C C . GLY A 1 89 ? 14.888 -7.081 7.504 1.00 55.12 89 GLY A C 1
ATOM 705 O O . GLY A 1 89 ? 15.880 -7.732 7.197 1.00 55.12 89 GLY A O 1
ATOM 706 N N . THR A 1 90 ? 14.737 -5.804 7.143 1.00 51.91 90 THR A N 1
ATOM 707 C CA . THR A 1 90 ? 15.756 -5.039 6.378 1.00 51.91 90 THR A CA 1
ATOM 708 C C . THR A 1 90 ? 15.930 -3.588 6.838 1.00 51.91 90 THR A C 1
ATOM 710 O O . THR A 1 90 ? 16.675 -2.832 6.224 1.00 51.91 90 THR A O 1
ATOM 713 N N . SER A 1 91 ? 15.245 -3.167 7.902 1.00 50.00 91 SER A N 1
ATOM 714 C CA . SER A 1 91 ? 15.474 -1.851 8.509 1.00 50.00 91 SER A CA 1
ATOM 715 C C . SER A 1 91 ? 16.699 -1.899 9.429 1.00 50.00 91 SER A C 1
ATOM 717 O O . SER A 1 91 ? 16.896 -2.932 10.076 1.00 50.00 91 SER A O 1
ATOM 719 N N . 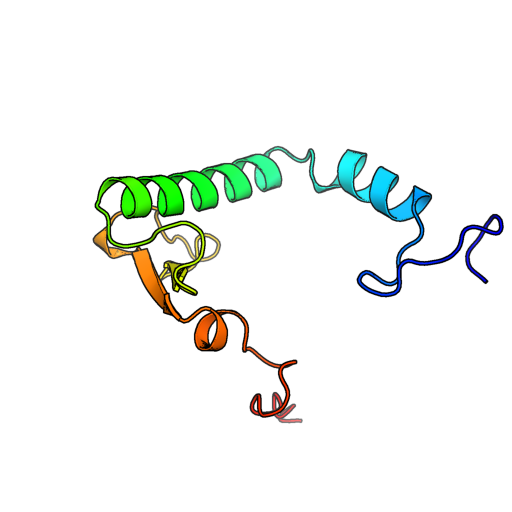PRO A 1 92 ? 17.489 -0.816 9.549 1.00 42.97 92 PRO A N 1
ATOM 720 C CA . PRO A 1 92 ? 18.513 -0.715 10.589 1.00 42.97 92 PRO A CA 1
ATOM 721 C C . PRO A 1 92 ? 17.842 -0.938 11.957 1.00 42.97 92 PRO A C 1
ATOM 723 O O . PRO A 1 92 ? 16.936 -0.191 12.318 1.00 42.97 92 PRO A O 1
ATOM 726 N N . GLY A 1 93 ? 18.189 -2.024 12.659 1.00 49.91 93 GLY A N 1
ATOM 727 C CA . GLY A 1 93 ? 17.565 -2.433 13.933 1.00 49.91 93 GLY A CA 1
ATOM 728 C C . GLY A 1 93 ? 16.452 -3.495 13.847 1.00 49.91 93 GLY A C 1
ATOM 729 O O . GLY A 1 93 ? 15.905 -3.901 14.871 1.00 49.91 93 GLY A O 1
ATOM 730 N N . GLY A 1 94 ? 16.105 -3.989 12.654 1.00 50.72 94 GLY A N 1
ATOM 731 C CA . GLY A 1 94 ? 15.192 -5.126 12.501 1.00 50.72 94 GLY A CA 1
ATOM 732 C C . GLY A 1 94 ? 15.848 -6.432 12.962 1.00 50.72 94 GLY A C 1
ATOM 733 O O . GLY A 1 94 ? 16.939 -6.769 12.512 1.00 50.72 94 GLY A O 1
ATOM 734 N N . ARG A 1 95 ? 15.180 -7.188 13.845 1.00 48.41 95 ARG A N 1
ATOM 735 C CA . ARG A 1 95 ? 15.682 -8.465 14.382 1.00 48.41 95 ARG A CA 1
ATOM 736 C C . ARG A 1 95 ? 16.053 -9.407 13.215 1.00 48.41 95 ARG A C 1
ATOM 738 O O . ARG A 1 95 ? 15.168 -9.700 12.401 1.00 48.41 95 ARG A O 1
ATOM 745 N N . PRO A 1 96 ? 17.316 -9.865 13.092 1.00 56.53 96 PRO A N 1
ATOM 746 C CA . PRO A 1 96 ? 17.717 -10.753 12.008 1.00 56.53 96 PRO A CA 1
ATOM 747 C C . PRO A 1 96 ? 16.853 -12.008 12.071 1.00 56.53 96 PRO A C 1
ATOM 749 O O . PRO A 1 96 ? 16.617 -12.556 13.151 1.00 56.53 96 PRO A O 1
ATOM 752 N N . LYS A 1 97 ? 16.339 -12.458 10.921 1.00 55.41 97 LYS A N 1
ATOM 753 C CA . LYS A 1 97 ? 15.661 -13.752 10.864 1.00 55.41 97 LYS A CA 1
ATOM 754 C C . LYS A 1 97 ? 16.717 -14.813 11.142 1.00 55.41 97 LYS A C 1
ATOM 756 O O . LYS A 1 97 ? 17.467 -15.175 10.240 1.00 55.41 97 LYS A O 1
ATOM 761 N N . THR A 1 98 ? 16.804 -15.274 12.385 1.00 51.25 98 THR A N 1
ATOM 762 C CA . THR A 1 98 ? 17.637 -16.415 12.745 1.00 51.25 98 THR A CA 1
ATOM 763 C C . THR A 1 98 ? 17.225 -17.576 11.849 1.00 51.25 98 THR A C 1
ATOM 765 O O . THR A 1 98 ? 16.109 -18.090 11.926 1.00 51.25 98 THR A O 1
ATOM 768 N N . ARG A 1 99 ? 18.115 -17.956 10.929 1.00 52.97 99 ARG A N 1
ATOM 769 C CA . ARG A 1 99 ? 18.005 -19.216 10.201 1.00 52.97 99 ARG A CA 1
ATOM 770 C C . ARG A 1 99 ? 18.333 -20.290 11.227 1.00 52.97 99 ARG A C 1
ATOM 772 O O . ARG A 1 99 ? 19.505 -20.577 11.442 1.00 52.97 99 ARG A O 1
ATOM 779 N N . LYS A 1 100 ? 17.323 -20.804 11.931 1.00 51.81 100 LYS A N 1
ATOM 780 C CA . LYS A 1 100 ? 17.504 -22.030 12.710 1.00 51.81 100 LYS A CA 1
ATOM 781 C C . LYS A 1 100 ? 17.859 -23.115 11.685 1.00 51.81 100 LYS A C 1
ATOM 783 O O . LYS A 1 100 ? 17.055 -23.367 10.787 1.00 51.81 100 LYS A O 1
ATOM 788 N N . ARG A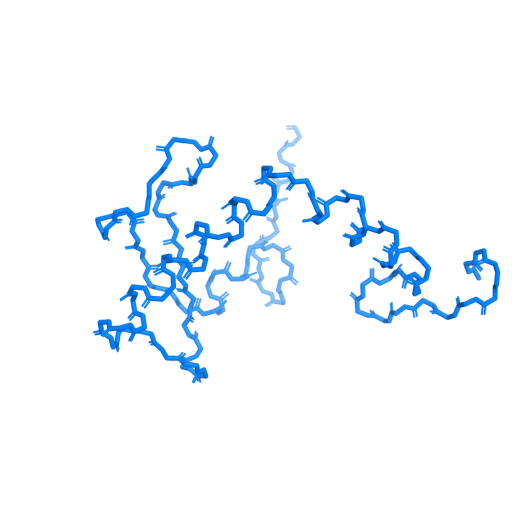 1 101 ? 19.119 -23.557 11.725 1.00 46.19 101 ARG A N 1
ATOM 789 C CA . ARG A 1 101 ? 19.634 -24.686 10.944 1.00 46.19 101 ARG A CA 1
ATOM 790 C C . ARG A 1 101 ? 18.996 -25.972 11.441 1.00 46.19 101 ARG A C 1
ATOM 792 O O . ARG A 1 101 ? 18.648 -26.004 12.644 1.00 46.19 101 ARG A O 1
#

Radius of gyration: 17.49 Å; chains: 1; bounding box: 41×36×38 Å

Sequence (101 aa):
MAEGGEKRSSVTHRTPSQIKRHSKTYARKPAQMEKKRKRGRARYKLEKEGVVKKGDGKDVDHKRMLKNGGSNKRSNLRVTSASKNRGHGTSPGGRPKTRKR

pLDDT: mean 81.78, std 14.38, range [42.97, 94.19]

Secondary structure (DSSP, 8-state):
--TTSPPPPTTT---HHHHHHHHHHTTTSHHHHHHHHHHHHHHHHHHHTTS--TTSSEEEEESS-GGGT---SGGGEEEEEHHHHH-SSSSTTPPP-----

Foldseek 3Di:
DDPPPFDADPVPRHGPVRVVVCCVPVCPDPVNVVVVVQLVVLVVVCVVVVVDDPPPQKDKDFCQDVVNVTHSDPVRIDIDGNCVVVLDAPDPVRDHPPPPD